Protein AF-A0A7I8BY74-F1 (afdb_monomer)

Radius of gyration: 11.59 Å; Cα contacts (8 Å, |Δi|>4): 147; chains: 1; bounding box: 26×23×29 Å

Mean predicted aligned error: 6.46 Å

Secondary structure (DSSP, 8-state):
-EEEEETTEEEEEEEETTTEEEEEEEEEEEE-SS-EEBTTT--EE-TT-EEEEE--SSSPPTTTT-BEEGGG---

Organism: NCBI:txid3014751

Structure (mmCIF, N/CA/C/O backbone):
data_AF-A0A7I8BY74-F1
#
_entry.id   AF-A0A7I8BY74-F1
#
loop_
_atom_site.group_PDB
_atom_site.id
_atom_site.type_symbol
_atom_site.label_atom_id
_atom_site.label_alt_id
_atom_site.label_comp_id
_atom_site.label_asym_id
_atom_site.label_entity_id
_atom_site.label_seq_id
_atom_site.pdbx_PDB_ins_code
_atom_site.Cartn_x
_atom_site.Cartn_y
_atom_site.Cartn_z
_atom_site.occupancy
_atom_site.B_iso_or_equiv
_atom_site.auth_seq_id
_atom_site.auth_comp_id
_atom_site.auth_asym_id
_atom_site.auth_atom_id
_atom_site.pdbx_PDB_model_num
ATOM 1 N N . MET A 1 1 ? 8.601 -9.926 0.035 1.00 64.38 1 MET A N 1
ATOM 2 C CA . MET A 1 1 ? 9.206 -9.535 1.320 1.00 64.38 1 MET A CA 1
ATOM 3 C C . MET A 1 1 ? 8.561 -8.246 1.798 1.00 64.38 1 MET A C 1
ATOM 5 O O . MET A 1 1 ? 8.435 -7.307 1.013 1.00 64.38 1 MET A O 1
ATOM 9 N N . LEU A 1 2 ? 8.103 -8.245 3.047 1.00 71.19 2 LEU A N 1
ATOM 10 C CA . LEU A 1 2 ? 7.474 -7.111 3.713 1.00 71.19 2 LEU A CA 1
ATOM 11 C C . LEU A 1 2 ? 8.297 -6.791 4.957 1.00 71.19 2 LEU A C 1
ATOM 13 O O . LEU A 1 2 ? 8.550 -7.697 5.741 1.00 71.19 2 LEU A O 1
ATOM 17 N N . ASP A 1 3 ? 8.716 -5.544 5.116 1.00 74.31 3 ASP A N 1
ATOM 18 C CA . ASP A 1 3 ? 9.432 -5.074 6.304 1.00 74.31 3 ASP A CA 1
ATOM 19 C C . ASP A 1 3 ? 8.707 -3.842 6.861 1.00 74.31 3 ASP A C 1
ATOM 21 O O . ASP A 1 3 ? 8.239 -2.997 6.095 1.00 74.31 3 ASP A O 1
ATOM 25 N N . LYS A 1 4 ? 8.539 -3.740 8.180 1.00 72.56 4 LYS A N 1
ATOM 26 C CA . LYS A 1 4 ? 7.788 -2.659 8.842 1.00 72.56 4 LYS A CA 1
ATOM 27 C C . LYS A 1 4 ? 8.729 -1.931 9.788 1.00 72.56 4 LYS A C 1
ATOM 29 O O . LYS A 1 4 ? 8.679 -2.145 10.996 1.00 72.56 4 LYS A O 1
ATOM 34 N N . PRO A 1 5 ? 9.575 -1.036 9.255 1.00 64.25 5 PRO A N 1
ATOM 35 C CA . PRO A 1 5 ? 10.559 -0.345 10.077 1.00 64.25 5 PRO A CA 1
ATOM 36 C C . PRO A 1 5 ? 9.904 0.583 11.110 1.00 64.25 5 PRO A C 1
ATOM 38 O O . PRO A 1 5 ? 10.518 0.908 12.120 1.00 64.25 5 PRO A O 1
ATOM 41 N N . THR A 1 6 ? 8.654 1.014 10.884 1.00 69.69 6 THR A N 1
ATOM 42 C CA . THR A 1 6 ? 7.855 1.757 11.871 1.00 69.69 6 THR A CA 1
ATOM 43 C C . THR A 1 6 ? 6.371 1.415 11.740 1.00 69.69 6 THR A C 1
ATOM 45 O O . THR A 1 6 ? 5.922 0.953 10.692 1.00 69.69 6 THR A O 1
ATOM 48 N N . ALA A 1 7 ? 5.556 1.745 12.748 1.00 73.44 7 ALA A N 1
ATOM 49 C CA . ALA A 1 7 ? 4.098 1.606 12.657 1.00 73.44 7 ALA A CA 1
ATOM 50 C C . ALA A 1 7 ? 3.485 2.350 11.447 1.00 73.44 7 ALA A C 1
ATOM 52 O O . ALA A 1 7 ? 2.431 1.958 10.946 1.00 73.44 7 ALA A O 1
ATOM 53 N N . GLN A 1 8 ? 4.153 3.396 10.944 1.00 79.94 8 GLN A N 1
ATOM 54 C CA . GLN A 1 8 ? 3.643 4.279 9.892 1.00 79.94 8 GLN A CA 1
ATOM 55 C C . GLN A 1 8 ? 4.221 4.006 8.499 1.00 79.94 8 GLN A C 1
ATOM 57 O O . GLN A 1 8 ? 3.719 4.552 7.511 1.00 79.94 8 GLN A O 1
ATOM 62 N N . THR A 1 9 ? 5.259 3.178 8.394 1.00 82.62 9 THR A N 1
ATOM 63 C CA . THR A 1 9 ? 5.963 2.916 7.135 1.00 82.62 9 THR A CA 1
ATOM 64 C C . THR A 1 9 ? 6.167 1.435 6.913 1.00 82.62 9 THR A C 1
ATOM 66 O O . THR A 1 9 ? 6.584 0.719 7.817 1.00 82.62 9 THR A O 1
ATOM 69 N N . LEU A 1 10 ? 5.952 1.014 5.677 1.00 85.12 10 LEU A N 1
ATOM 70 C CA . LEU A 1 10 ? 6.069 -0.365 5.245 1.00 85.12 10 LEU A CA 1
ATOM 71 C C . LEU A 1 10 ? 6.976 -0.413 4.019 1.00 85.12 10 LEU A C 1
ATOM 73 O O . LEU A 1 10 ? 6.740 0.303 3.052 1.00 85.12 10 LEU A O 1
ATOM 77 N N . THR A 1 11 ? 8.013 -1.230 4.042 1.00 84.81 11 THR A N 1
ATOM 78 C CA . THR A 1 11 ? 8.848 -1.500 2.878 1.00 84.81 11 THR A CA 1
ATOM 79 C C . THR A 1 11 ? 8.315 -2.748 2.190 1.00 84.81 11 THR A C 1
ATOM 81 O O . THR A 1 11 ? 8.345 -3.846 2.742 1.00 84.81 11 THR A O 1
ATOM 84 N N . VAL A 1 12 ? 7.798 -2.578 0.976 1.00 83.56 12 VAL A N 1
ATOM 85 C CA . VAL A 1 12 ? 7.206 -3.650 0.172 1.00 83.56 12 VAL A CA 1
ATOM 86 C C . VAL A 1 12 ? 8.144 -3.955 -0.983 1.00 83.56 12 VAL A C 1
ATOM 88 O O . VAL A 1 12 ? 8.433 -3.070 -1.788 1.00 83.56 12 VAL A O 1
ATOM 91 N N . SER A 1 13 ? 8.595 -5.203 -1.109 1.00 81.62 13 SER A N 1
ATOM 92 C CA . SER A 1 13 ? 9.212 -5.652 -2.358 1.00 81.62 13 SER A CA 1
ATOM 93 C C . SER A 1 13 ? 8.107 -5.873 -3.395 1.00 81.62 13 SER A C 1
ATOM 95 O O . SER A 1 13 ? 7.334 -6.826 -3.267 1.00 81.62 13 SER A O 1
ATOM 97 N N . TRP A 1 14 ? 8.004 -5.008 -4.399 1.00 76.62 14 TRP A N 1
ATOM 98 C CA . TRP A 1 14 ? 6.971 -5.115 -5.428 1.00 76.62 14 TRP A CA 1
ATOM 99 C C . TRP A 1 14 ? 7.567 -5.642 -6.732 1.00 76.62 14 TRP A C 1
ATOM 101 O O . TRP A 1 14 ? 8.437 -5.015 -7.341 1.00 76.62 14 TRP A O 1
ATOM 111 N N . CYS A 1 15 ? 7.074 -6.797 -7.167 1.00 70.06 15 CYS A N 1
ATOM 112 C CA . CYS A 1 15 ? 7.361 -7.356 -8.478 1.00 70.06 15 CYS A CA 1
ATOM 113 C C . CYS A 1 15 ? 6.043 -7.471 -9.235 1.00 70.06 15 CYS A C 1
ATOM 115 O O . CYS A 1 15 ? 5.147 -8.193 -8.807 1.00 70.06 15 CYS A O 1
ATOM 117 N N . ASP A 1 16 ? 5.922 -6.730 -10.333 1.00 67.19 16 ASP A N 1
ATOM 118 C CA . ASP A 1 16 ? 4.797 -6.852 -11.248 1.00 67.19 16 ASP A CA 1
ATOM 119 C C . ASP A 1 16 ? 5.321 -7.346 -12.594 1.00 67.19 16 ASP A C 1
ATOM 121 O O . ASP A 1 16 ? 6.208 -6.736 -13.193 1.00 67.19 16 ASP A O 1
ATOM 125 N N . ALA A 1 17 ? 4.780 -8.464 -13.076 1.00 55.81 17 ALA A N 1
ATOM 126 C CA . ALA A 1 17 ? 5.216 -9.072 -14.332 1.00 55.81 17 ALA A CA 1
ATOM 127 C C . ALA A 1 17 ? 4.903 -8.203 -15.566 1.00 55.81 17 ALA A C 1
ATOM 129 O O . ALA A 1 17 ? 5.475 -8.422 -16.631 1.00 55.81 17 ALA A O 1
ATOM 130 N N . ARG A 1 18 ? 4.004 -7.217 -15.441 1.00 59.00 18 ARG A N 1
ATOM 131 C CA . ARG A 1 18 ? 3.538 -6.350 -16.529 1.00 59.00 18 ARG A CA 1
ATOM 132 C C . ARG A 1 18 ? 4.238 -4.991 -16.538 1.00 59.00 18 ARG A C 1
ATOM 134 O O . ARG A 1 18 ? 4.336 -4.381 -17.598 1.00 59.00 18 ARG A O 1
ATOM 141 N N . THR A 1 19 ? 4.706 -4.501 -15.393 1.00 57.69 19 THR A N 1
ATOM 142 C CA . THR A 1 19 ? 5.350 -3.180 -15.279 1.00 57.69 19 THR A CA 1
ATOM 143 C C . THR A 1 19 ? 6.784 -3.207 -14.738 1.00 57.69 19 THR A C 1
ATOM 145 O O . THR A 1 19 ? 7.425 -2.158 -14.676 1.00 57.69 19 THR A O 1
ATOM 148 N N . GLY A 1 20 ? 7.322 -4.394 -14.443 1.00 56.31 20 GLY A N 1
ATOM 149 C CA . GLY A 1 20 ? 8.716 -4.622 -14.065 1.00 56.31 20 GLY A CA 1
ATOM 150 C C . GLY A 1 20 ? 8.941 -4.771 -12.556 1.00 56.31 20 GLY A C 1
ATOM 151 O O . GLY A 1 20 ? 8.060 -4.548 -11.723 1.00 56.31 20 GLY A O 1
ATOM 152 N N . HIS A 1 21 ? 10.162 -5.168 -12.187 1.00 62.31 21 HIS A N 1
ATOM 153 C CA . HIS A 1 21 ? 10.614 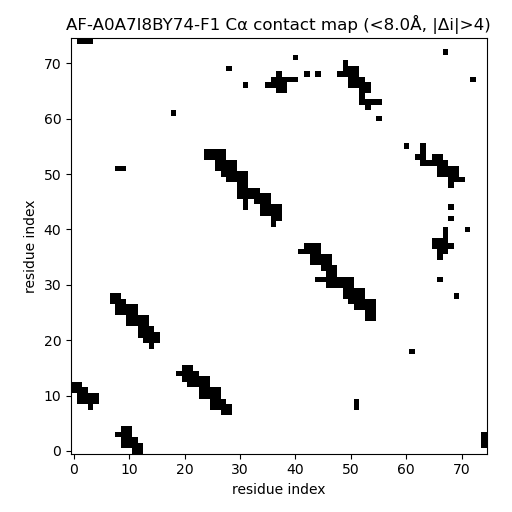-5.186 -10.795 1.00 62.31 21 HIS A CA 1
ATOM 154 C C . HIS A 1 21 ? 10.767 -3.744 -10.292 1.00 62.31 21 HIS A C 1
ATOM 156 O O . HIS A 1 21 ? 11.705 -3.050 -10.676 1.00 62.31 21 HIS A O 1
ATOM 162 N N . TYR A 1 22 ? 9.890 -3.301 -9.389 1.00 65.88 22 TYR A N 1
ATOM 163 C CA . TYR A 1 22 ? 10.048 -2.002 -8.720 1.00 65.88 22 TYR A CA 1
ATOM 164 C C . TYR A 1 22 ? 11.024 -2.064 -7.538 1.00 65.88 22 TYR A C 1
ATOM 166 O O . TYR A 1 22 ? 11.342 -1.032 -6.950 1.00 65.88 22 TYR A O 1
ATOM 174 N N . GLY A 1 23 ? 11.497 -3.261 -7.175 1.00 74.38 23 GLY A N 1
ATOM 175 C CA . GLY A 1 23 ? 12.386 -3.460 -6.035 1.00 74.38 23 GLY A CA 1
ATOM 176 C C . GLY A 1 23 ? 11.675 -3.170 -4.714 1.00 74.38 23 GLY A C 1
ATOM 177 O O . GLY A 1 23 ? 10.509 -3.529 -4.539 1.00 74.38 23 GLY A O 1
ATOM 178 N N . TYR A 1 24 ? 12.382 -2.538 -3.778 1.00 79.00 24 TYR A N 1
ATOM 179 C CA . TYR A 1 24 ? 11.847 -2.151 -2.474 1.00 79.00 24 TYR A CA 1
ATOM 180 C C . TYR A 1 24 ? 11.208 -0.765 -2.545 1.00 79.00 24 TYR A C 1
ATOM 182 O O . TYR A 1 24 ? 11.881 0.232 -2.801 1.00 79.00 24 TYR A O 1
ATOM 190 N N . GLN A 1 25 ? 9.908 -0.692 -2.283 1.00 82.06 25 GLN A N 1
ATOM 191 C CA . GLN A 1 25 ? 9.165 0.559 -2.217 1.00 82.06 25 GLN A CA 1
ATOM 19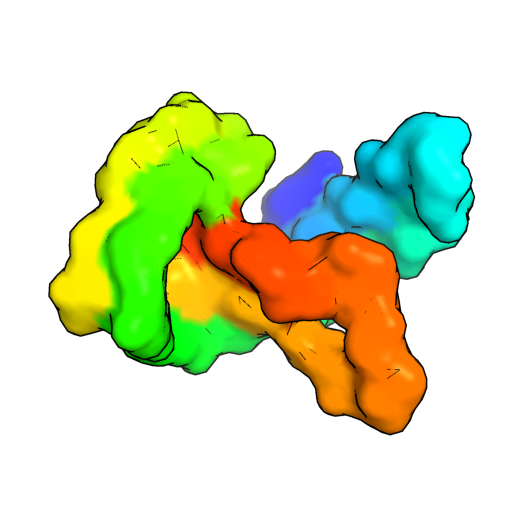2 C C . GLN A 1 25 ? 8.783 0.885 -0.781 1.00 82.06 25 GLN A C 1
ATOM 194 O O . GLN A 1 25 ? 8.326 0.020 -0.039 1.00 82.06 25 GLN A O 1
ATOM 199 N N . THR A 1 26 ? 8.878 2.160 -0.412 1.00 85.44 26 THR A N 1
ATOM 200 C CA . THR A 1 26 ? 8.339 2.651 0.856 1.00 85.44 26 THR A CA 1
ATOM 201 C C . THR A 1 26 ? 6.873 3.030 0.694 1.00 85.44 26 THR A C 1
ATOM 203 O O . THR A 1 26 ? 6.504 3.873 -0.124 1.00 85.44 26 THR A O 1
ATOM 206 N N . TRP A 1 27 ? 6.038 2.433 1.524 1.00 89.94 27 TRP A N 1
ATOM 207 C CA . TRP A 1 27 ? 4.615 2.681 1.641 1.00 89.94 27 TRP A CA 1
ATOM 208 C C . TRP A 1 27 ? 4.341 3.369 2.974 1.00 89.94 27 TRP A C 1
ATOM 210 O O . TRP A 1 27 ? 5.038 3.137 3.964 1.00 89.94 27 TRP A O 1
ATOM 220 N N . ARG A 1 28 ? 3.342 4.246 3.007 1.00 89.38 28 ARG A N 1
ATOM 221 C CA . ARG A 1 28 ? 2.971 5.020 4.198 1.00 89.38 28 ARG A CA 1
ATOM 222 C C . ARG A 1 28 ? 1.527 4.779 4.579 1.00 89.38 28 ARG A C 1
ATOM 224 O O . ARG A 1 28 ? 0.688 4.600 3.698 1.00 89.38 28 ARG A O 1
ATOM 231 N N . VAL A 1 29 ? 1.258 4.828 5.881 1.00 90.06 29 VAL A N 1
ATOM 232 C CA . VAL A 1 29 ? -0.109 4.829 6.404 1.00 90.06 29 VAL A CA 1
ATOM 233 C C . VAL A 1 29 ? -0.873 6.029 5.853 1.00 90.06 29 VAL A C 1
ATOM 235 O O . VAL A 1 29 ? -0.383 7.158 5.844 1.00 90.06 29 VAL A O 1
ATOM 238 N N . ASN A 1 30 ? -2.085 5.765 5.394 1.00 90.25 30 ASN A N 1
ATOM 239 C CA . ASN A 1 30 ? -3.053 6.735 4.927 1.00 90.25 30 ASN A CA 1
ATOM 240 C C . ASN A 1 30 ? -4.469 6.221 5.226 1.00 90.25 30 ASN A C 1
ATOM 242 O O . ASN A 1 30 ? -4.664 5.060 5.588 1.00 90.25 30 ASN A O 1
ATOM 246 N N . ILE A 1 31 ? -5.462 7.085 5.052 1.00 91.12 31 ILE A N 1
ATOM 247 C CA . ILE A 1 31 ? -6.871 6.700 5.105 1.00 91.12 31 ILE A CA 1
ATOM 248 C C . ILE A 1 31 ? -7.355 6.414 3.686 1.00 91.12 31 ILE A C 1
ATOM 250 O O . ILE A 1 31 ? -7.189 7.240 2.781 1.00 91.12 31 ILE A O 1
ATOM 254 N N . ALA A 1 32 ? -7.965 5.247 3.488 1.00 91.44 32 ALA A N 1
ATOM 255 C CA . ALA A 1 32 ? -8.520 4.841 2.208 1.00 91.44 32 ALA A CA 1
ATOM 256 C C . ALA A 1 32 ? -9.597 5.840 1.765 1.00 91.44 32 ALA A C 1
ATOM 258 O O . ALA A 1 32 ? -10.655 5.962 2.377 1.00 91.44 32 ALA A O 1
ATOM 259 N N . ARG A 1 33 ? -9.335 6.572 0.678 1.00 89.38 33 ARG A N 1
ATOM 260 C CA . ARG A 1 33 ? -10.292 7.543 0.114 1.00 89.38 33 ARG A CA 1
ATOM 261 C C . ARG A 1 33 ? -11.428 6.883 -0.664 1.00 89.38 33 ARG A C 1
ATOM 263 O O . ARG A 1 33 ? -12.443 7.517 -0.918 1.00 89.38 33 ARG A O 1
ATOM 270 N N . ARG A 1 34 ? -11.241 5.626 -1.059 1.00 89.69 34 ARG A N 1
ATOM 271 C CA . ARG A 1 34 ? -12.203 4.817 -1.804 1.00 89.69 34 ARG A CA 1
ATOM 272 C C . ARG A 1 34 ? -12.131 3.376 -1.329 1.00 89.69 34 ARG A C 1
ATOM 274 O O . ARG A 1 34 ? -11.091 2.958 -0.822 1.00 89.69 34 ARG A O 1
ATOM 281 N N . ALA A 1 35 ? -13.213 2.636 -1.545 1.00 91.38 35 ALA A N 1
ATOM 282 C CA . ALA A 1 35 ? -13.192 1.195 -1.372 1.00 91.38 35 ALA A CA 1
ATOM 283 C C . ALA A 1 35 ? -12.211 0.547 -2.365 1.00 91.38 35 ALA A C 1
ATOM 285 O O . ALA A 1 35 ? -11.987 1.056 -3.469 1.00 91.38 35 ALA A O 1
ATOM 286 N N . GLY A 1 36 ? -11.620 -0.570 -1.962 1.00 90.38 36 GLY A N 1
ATOM 287 C CA . GLY A 1 36 ? -10.628 -1.290 -2.749 1.00 90.38 36 GLY A CA 1
ATOM 288 C C . GLY A 1 36 ? -10.400 -2.697 -2.219 1.00 90.38 36 GLY A C 1
ATOM 289 O O . GLY A 1 36 ? -11.177 -3.207 -1.414 1.00 90.38 36 GLY A O 1
ATOM 290 N N . GLN A 1 37 ? -9.321 -3.328 -2.663 1.00 92.06 37 GLN A N 1
ATOM 291 C CA . GLN A 1 37 ? -8.870 -4.605 -2.121 1.00 92.06 37 GLN A CA 1
ATOM 292 C C . GLN A 1 37 ? -7.442 -4.480 -1.615 1.00 92.06 37 GLN A C 1
ATOM 294 O O . GLN A 1 37 ? -6.615 -3.771 -2.191 1.00 92.06 37 GLN A O 1
ATOM 299 N N . CYS A 1 38 ? -7.172 -5.189 -0.527 1.00 90.19 38 CYS A N 1
ATOM 300 C CA . CYS A 1 38 ? -5.841 -5.366 0.002 1.00 90.19 38 CYS A CA 1
ATOM 301 C C . CYS A 1 38 ? -5.040 -6.208 -0.983 1.00 90.19 38 CYS A C 1
ATOM 303 O O . CYS A 1 38 ? -5.330 -7.384 -1.171 1.00 90.19 38 CYS A O 1
ATOM 305 N N . VAL A 1 39 ? -4.000 -5.637 -1.576 1.00 87.88 39 VAL A N 1
ATOM 306 C CA . VAL A 1 39 ? -3.155 -6.365 -2.535 1.00 87.88 39 VAL A CA 1
ATOM 307 C C . VAL A 1 39 ? -2.328 -7.477 -1.884 1.00 87.88 39 VAL A C 1
ATOM 309 O O . VAL A 1 39 ? -1.820 -8.340 -2.586 1.00 87.88 39 VAL A O 1
ATOM 312 N N . LEU A 1 40 ? -2.206 -7.473 -0.551 1.00 82.75 40 LEU A N 1
ATOM 313 C CA . LEU A 1 40 ? -1.504 -8.513 0.203 1.00 82.75 40 LEU A CA 1
ATOM 314 C C . LEU A 1 40 ? -2.414 -9.702 0.550 1.00 82.75 40 LEU A C 1
ATOM 316 O O . LEU A 1 40 ? -1.989 -10.846 0.454 1.00 82.75 40 LEU A O 1
ATOM 320 N N . THR A 1 41 ? -3.655 -9.437 0.971 1.00 82.50 41 THR A N 1
ATOM 321 C CA . THR A 1 41 ? -4.564 -10.466 1.515 1.00 82.50 41 THR A CA 1
ATOM 322 C C . THR A 1 41 ? -5.808 -10.715 0.664 1.00 82.50 41 THR A C 1
ATOM 324 O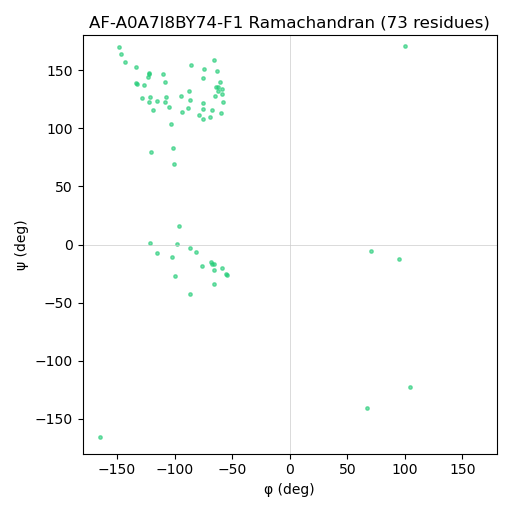 O . THR A 1 41 ? -6.597 -11.595 0.987 1.00 82.50 41 THR A O 1
ATOM 327 N N . GLY A 1 42 ? -6.055 -9.913 -0.373 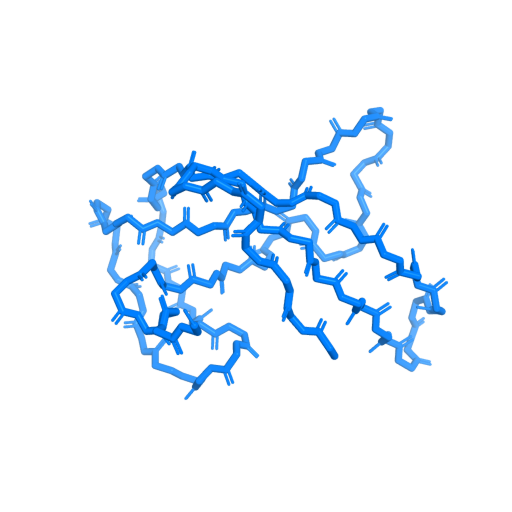1.00 86.69 42 GLY A N 1
ATOM 328 C CA . GLY A 1 42 ? -7.293 -9.922 -1.162 1.00 86.69 42 GLY A CA 1
ATOM 329 C C . GLY A 1 42 ? -8.526 -9.380 -0.425 1.00 86.69 42 GLY A C 1
ATOM 330 O O . GLY A 1 42 ? -9.587 -9.224 -1.026 1.00 86.69 42 GLY A O 1
ATOM 331 N N . ARG A 1 43 ? -8.413 -9.063 0.873 1.00 90.38 43 ARG A N 1
ATOM 332 C CA . ARG A 1 43 ? -9.526 -8.572 1.697 1.00 90.38 43 ARG A CA 1
ATOM 333 C C . ARG A 1 43 ? -10.080 -7.255 1.149 1.00 90.38 43 ARG A C 1
ATOM 335 O O . ARG A 1 43 ? -9.317 -6.360 0.792 1.00 90.38 43 ARG A O 1
ATOM 342 N N . SER A 1 44 ? -11.400 -7.099 1.165 1.00 91.31 44 SER A N 1
ATOM 343 C CA . SER A 1 44 ? -12.061 -5.826 0.871 1.00 91.31 44 SER A CA 1
ATOM 344 C C . SER A 1 44 ? -11.668 -4.741 1.876 1.00 91.31 44 SER A C 1
ATOM 346 O O . SER A 1 44 ? -11.730 -4.957 3.087 1.00 91.31 44 SER A O 1
ATOM 348 N N . ILE A 1 45 ? -11.313 -3.572 1.357 1.00 93.31 45 ILE A N 1
ATOM 349 C CA . ILE A 1 45 ? -11.004 -2.355 2.104 1.00 93.31 45 ILE A CA 1
ATOM 350 C C . ILE A 1 45 ? -12.165 -1.387 1.903 1.00 93.31 45 ILE A C 1
ATOM 352 O O . ILE A 1 45 ? -12.518 -1.079 0.761 1.00 93.31 45 ILE A O 1
ATOM 356 N N . ALA A 1 46 ? -12.738 -0.882 2.990 1.00 92.81 46 ALA A N 1
ATOM 357 C CA . ALA A 1 46 ? -13.735 0.181 2.935 1.00 92.81 46 ALA A CA 1
ATOM 358 C C . ALA A 1 46 ? -13.080 1.574 2.904 1.00 92.81 46 ALA A C 1
ATOM 360 O O . ALA A 1 46 ? -11.967 1.781 3.390 1.00 92.81 46 ALA A O 1
ATOM 361 N N . ALA A 1 47 ? -13.789 2.561 2.348 1.00 92.00 47 ALA A N 1
ATOM 362 C CA . ALA A 1 47 ? -13.376 3.955 2.488 1.00 92.00 47 ALA A CA 1
ATOM 363 C C . ALA A 1 47 ? -13.393 4.349 3.977 1.00 92.00 47 ALA A C 1
ATOM 365 O O . ALA A 1 47 ? -14.339 4.025 4.692 1.00 92.00 47 ALA A O 1
ATOM 366 N N . GLY A 1 48 ? -12.351 5.035 4.440 1.00 91.38 48 GLY A N 1
ATOM 367 C CA . GLY A 1 48 ? -12.155 5.366 5.853 1.00 91.38 48 GLY A CA 1
ATOM 368 C C . GLY A 1 48 ? -11.266 4.383 6.622 1.00 91.38 48 GLY A C 1
ATOM 369 O O . GLY A 1 48 ? -10.809 4.733 7.706 1.00 91.38 48 GLY A O 1
ATOM 370 N N . GLU A 1 49 ? -10.955 3.203 6.074 1.00 90.69 49 GLU A N 1
ATOM 371 C CA . GLU A 1 49 ? -10.020 2.278 6.723 1.00 90.69 49 GLU A CA 1
ATOM 372 C C . GLU A 1 49 ? -8.561 2.734 6.602 1.00 90.69 49 GLU A C 1
ATOM 374 O O . GLU A 1 49 ? -8.147 3.377 5.631 1.00 90.69 49 GLU A O 1
ATOM 379 N N . THR A 1 50 ? -7.762 2.355 7.598 1.00 91.75 50 THR A N 1
ATOM 380 C CA . THR A 1 50 ? -6.321 2.605 7.622 1.00 91.75 50 THR A CA 1
ATOM 381 C C . THR A 1 50 ? -5.607 1.645 6.675 1.00 91.75 50 THR A C 1
ATOM 383 O O . THR A 1 50 ? -5.675 0.422 6.827 1.00 91.75 50 THR A O 1
ATOM 386 N N . VAL A 1 51 ? -4.879 2.200 5.711 1.00 92.62 51 VAL A N 1
ATOM 387 C CA . VAL A 1 51 ? -4.168 1.448 4.675 1.00 92.62 51 VAL A CA 1
ATOM 388 C C . VAL A 1 51 ? -2.744 1.953 4.505 1.00 92.62 51 VAL A C 1
ATOM 390 O O . VAL A 1 51 ? -2.461 3.124 4.726 1.00 92.62 51 VAL A O 1
ATOM 393 N N . TYR A 1 52 ? -1.840 1.092 4.060 1.00 90.44 52 TYR A N 1
ATOM 394 C CA . TYR A 1 52 ? -0.567 1.502 3.490 1.00 90.44 52 TYR A CA 1
ATOM 395 C C . TYR A 1 5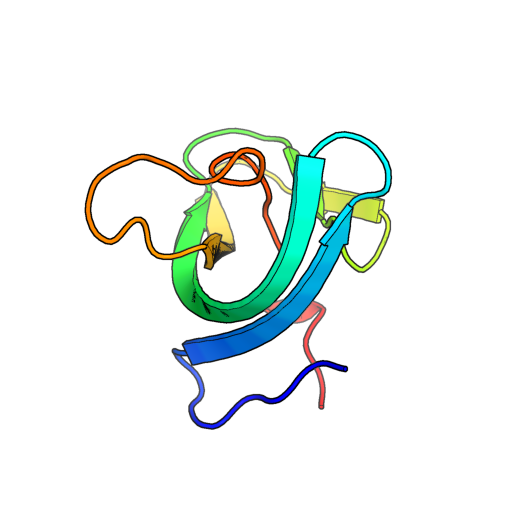2 ? -0.749 1.753 1.991 1.00 90.44 52 TYR A C 1
ATOM 397 O O . TYR A 1 52 ? -1.304 0.905 1.287 1.00 90.44 52 TYR A O 1
ATOM 405 N N . CYS A 1 53 ? -0.241 2.888 1.508 1.00 89.12 53 CYS A N 1
ATOM 406 C CA . CYS A 1 53 ? -0.196 3.243 0.087 1.00 89.12 53 CYS A CA 1
ATOM 407 C C . CYS A 1 53 ? 1.253 3.512 -0.355 1.00 89.12 53 CYS A C 1
ATOM 409 O O . CYS A 1 53 ? 2.028 4.064 0.440 1.00 89.12 53 CYS A O 1
ATOM 411 N N . PRO A 1 54 ? 1.631 3.191 -1.606 1.00 87.56 54 PRO A N 1
ATOM 412 C CA . PRO A 1 54 ? 2.971 3.460 -2.105 1.00 87.56 54 PRO A CA 1
ATOM 413 C C . PRO A 1 54 ? 3.234 4.964 -2.139 1.00 87.56 54 PRO A C 1
ATOM 415 O O . PRO A 1 54 ? 2.401 5.756 -2.587 1.00 87.56 54 PRO A O 1
ATOM 418 N N . ARG A 1 55 ? 4.413 5.377 -1.672 1.00 83.06 55 ARG A N 1
ATOM 419 C CA . ARG A 1 55 ? 4.820 6.778 -1.755 1.00 83.06 55 ARG A CA 1
ATOM 420 C C . ARG A 1 55 ? 5.224 7.102 -3.194 1.00 83.06 55 ARG A C 1
ATOM 422 O O . ARG A 1 55 ? 6.210 6.571 -3.694 1.00 83.06 55 ARG A O 1
ATOM 429 N N . ALA A 1 56 ? 4.499 8.010 -3.842 1.00 70.12 56 ALA A N 1
ATOM 430 C CA . ALA A 1 56 ? 4.915 8.567 -5.125 1.00 70.12 56 ALA A CA 1
ATOM 431 C C . ALA A 1 56 ? 5.992 9.644 -4.894 1.00 70.12 56 ALA A C 1
ATOM 433 O O . ALA A 1 56 ? 5.704 10.703 -4.339 1.00 70.12 56 ALA A O 1
ATOM 434 N N . ASN A 1 57 ? 7.233 9.377 -5.303 1.00 66.81 57 ASN A N 1
ATOM 435 C CA . ASN A 1 57 ? 8.310 10.373 -5.335 1.00 66.81 57 ASN A CA 1
ATOM 436 C C . ASN A 1 57 ? 8.476 10.891 -6.775 1.00 66.81 57 ASN A C 1
ATOM 438 O O . ASN A 1 57 ? 9.455 10.570 -7.442 1.00 66.81 57 ASN A O 1
ATOM 442 N N . GLY A 1 58 ? 7.492 11.646 -7.271 1.00 70.88 58 GLY A N 1
ATOM 443 C CA . GLY A 1 58 ? 7.451 12.114 -8.661 1.00 70.88 58 GLY A CA 1
ATOM 444 C C . GLY A 1 58 ? 6.441 11.325 -9.491 1.00 70.88 58 GLY A C 1
ATOM 445 O O . GLY A 1 58 ? 5.263 11.293 -9.135 1.00 70.88 58 GLY A O 1
ATOM 446 N N . THR A 1 59 ? 6.883 10.696 -10.585 1.00 68.50 59 THR A N 1
ATOM 447 C CA . THR A 1 59 ? 6.010 9.886 -11.449 1.00 68.50 59 THR A CA 1
ATOM 448 C C . THR A 1 59 ? 5.355 8.765 -10.636 1.00 68.50 59 THR A C 1
ATOM 450 O O . THR A 1 59 ? 6.073 7.968 -10.021 1.00 68.50 59 THR A O 1
ATOM 453 N N . PRO A 1 60 ? 4.011 8.678 -10.605 1.00 66.06 60 PRO A N 1
ATOM 454 C CA . PRO A 1 60 ? 3.327 7.625 -9.874 1.00 66.06 60 PRO A CA 1
ATOM 455 C C . PRO A 1 60 ? 3.760 6.259 -10.414 1.00 66.06 60 PRO A C 1
ATOM 457 O O . PRO A 1 60 ? 3.713 6.048 -11.630 1.00 66.06 60 PRO A O 1
ATOM 460 N N . PRO A 1 61 ? 4.178 5.318 -9.553 1.00 71.19 61 PRO A N 1
ATOM 461 C CA . PRO A 1 61 ? 4.457 3.970 -10.016 1.00 71.19 61 PRO A CA 1
ATOM 462 C C . PRO A 1 61 ? 3.152 3.318 -10.502 1.00 71.19 61 PRO A C 1
ATOM 464 O O . PRO A 1 61 ? 2.057 3.725 -10.110 1.00 71.19 61 PRO A O 1
ATOM 467 N N . GLY A 1 62 ? 3.240 2.282 -11.340 1.00 73.50 62 GLY A N 1
ATOM 468 C CA . GLY A 1 62 ? 2.052 1.614 -11.895 1.00 73.50 62 GLY A CA 1
ATOM 469 C C . GLY A 1 62 ? 1.119 1.033 -10.823 1.00 73.50 62 GLY A C 1
ATOM 470 O O . GLY A 1 62 ? -0.071 0.850 -11.065 1.00 73.50 62 GLY A O 1
ATOM 471 N N . ASN A 1 63 ? 1.641 0.811 -9.616 1.00 79.12 63 ASN A N 1
ATOM 472 C CA . ASN A 1 63 ? 0.907 0.371 -8.437 1.00 79.12 63 ASN A CA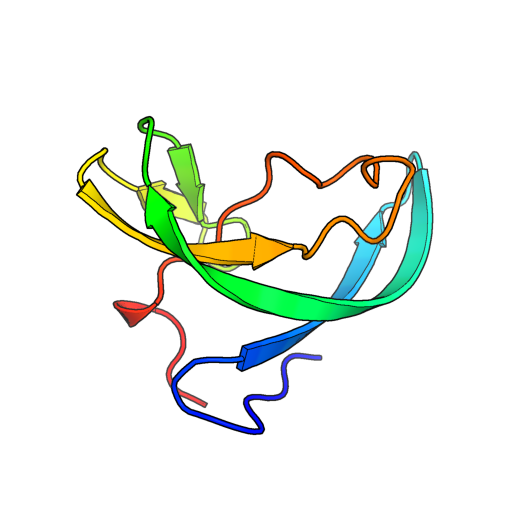 1
ATOM 473 C C . ASN A 1 63 ? 0.482 1.519 -7.497 1.00 79.12 63 ASN A C 1
ATO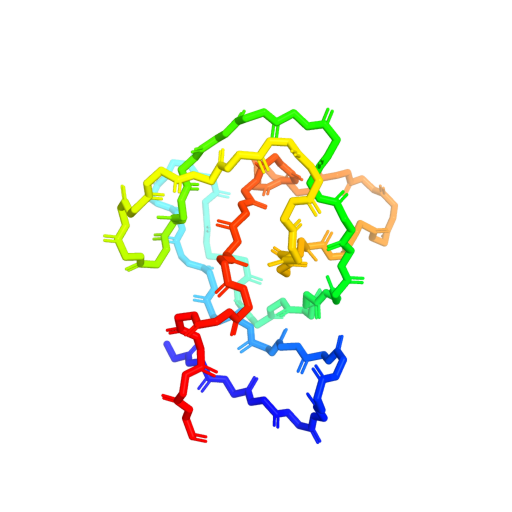M 475 O O . ASN A 1 63 ? 0.099 1.247 -6.367 1.00 79.12 63 ASN A O 1
ATOM 479 N N . ALA A 1 64 ? 0.489 2.789 -7.924 1.00 78.44 64 ALA A N 1
ATOM 480 C CA . ALA A 1 64 ? 0.071 3.938 -7.101 1.00 78.44 64 ALA A CA 1
ATOM 481 C C . ALA A 1 64 ? -1.351 3.803 -6.514 1.00 78.44 64 ALA A C 1
ATOM 483 O O . ALA A 1 64 ? -1.662 4.393 -5.482 1.00 78.44 64 ALA A O 1
ATOM 484 N N . GLY A 1 65 ? -2.218 3.027 -7.172 1.00 82.38 65 GLY A N 1
ATOM 485 C CA . GLY A 1 65 ? -3.572 2.728 -6.702 1.00 82.38 65 GLY A CA 1
ATOM 486 C C . GLY A 1 65 ? -3.684 1.530 -5.756 1.00 82.38 65 GLY A C 1
ATOM 487 O O . GLY A 1 65 ? -4.795 1.239 -5.315 1.00 82.38 65 GLY A O 1
ATOM 488 N N . ALA A 1 66 ? -2.585 0.826 -5.482 1.00 88.31 66 ALA A N 1
ATOM 489 C CA . ALA A 1 66 ? -2.564 -0.352 -4.630 1.00 88.31 66 ALA A CA 1
ATOM 490 C C . ALA A 1 66 ? -2.669 0.030 -3.147 1.00 88.31 66 ALA A C 1
ATOM 492 O O . ALA A 1 66 ? -2.130 1.045 -2.706 1.00 88.31 66 ALA A O 1
ATOM 493 N N . MET A 1 67 ? -3.378 -0.795 -2.379 1.00 91.31 67 MET A N 1
ATOM 494 C CA . MET A 1 67 ? -3.670 -0.558 -0.966 1.00 91.31 67 MET A CA 1
ATOM 495 C C . MET A 1 67 ? -3.399 -1.829 -0.169 1.00 91.31 67 MET A C 1
ATOM 497 O O . MET A 1 67 ? -3.746 -2.919 -0.617 1.00 91.31 67 MET A O 1
ATOM 501 N N . ILE A 1 68 ? -2.810 -1.699 1.018 1.00 90.62 68 ILE A N 1
ATOM 502 C CA . ILE A 1 68 ? -2.631 -2.808 1.968 1.00 90.62 68 ILE A CA 1
ATOM 503 C C . ILE A 1 68 ? -3.315 -2.422 3.276 1.00 90.62 68 ILE A C 1
ATOM 505 O O . ILE A 1 68 ? -2.983 -1.390 3.847 1.00 90.62 68 ILE A O 1
ATOM 509 N N . VAL A 1 69 ? -4.264 -3.221 3.767 1.00 89.81 69 VAL A N 1
ATOM 510 C CA . VAL A 1 69 ? -4.965 -2.923 5.0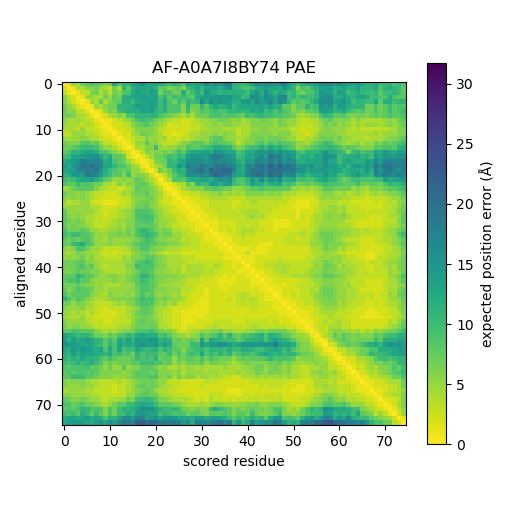29 1.00 89.81 69 VAL A CA 1
ATOM 511 C C . VAL A 1 69 ? -3.996 -2.983 6.208 1.00 89.81 69 VAL A C 1
ATOM 513 O O . VAL A 1 69 ? -3.293 -3.977 6.380 1.00 89.81 69 VAL A O 1
ATOM 516 N N . ALA A 1 70 ? -3.948 -1.931 7.029 1.00 85.69 70 ALA A N 1
ATOM 517 C CA . ALA A 1 70 ? -2.964 -1.845 8.108 1.00 85.69 70 ALA A CA 1
ATOM 518 C C . ALA A 1 70 ? -3.180 -2.916 9.186 1.00 85.69 70 ALA A C 1
ATOM 520 O O . ALA A 1 70 ? -2.214 -3.459 9.712 1.00 85.69 70 ALA A O 1
ATOM 521 N N . SER A 1 71 ? -4.438 -3.277 9.440 1.00 81.00 71 SER A N 1
ATOM 522 C CA . SER A 1 71 ? -4.841 -4.328 10.382 1.00 81.00 71 SER A CA 1
ATOM 523 C C . SER A 1 71 ? -4.445 -5.740 9.937 1.00 81.00 71 SER A C 1
ATOM 525 O O . SER A 1 71 ? -4.512 -6.664 10.734 1.00 81.00 71 SER A O 1
ATOM 527 N N 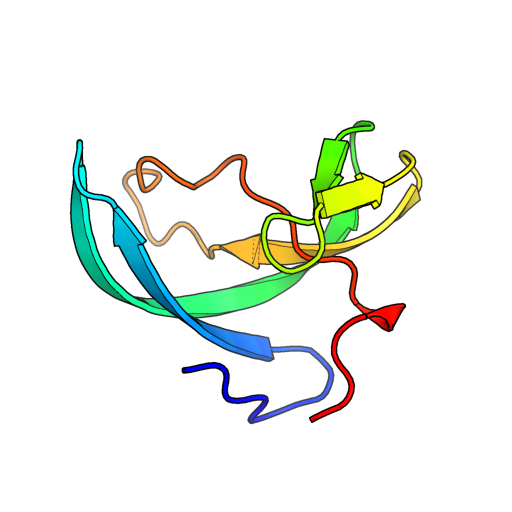. GLY A 1 72 ? -4.105 -5.929 8.658 1.00 68.81 72 GLY A N 1
ATOM 528 C CA . GLY A 1 72 ? -3.654 -7.212 8.107 1.00 68.81 72 GLY A CA 1
ATOM 529 C C . GLY A 1 72 ? -2.135 -7.328 8.013 1.00 68.81 72 GLY A C 1
ATOM 530 O O . GLY A 1 72 ? -1.639 -8.334 7.518 1.00 68.81 72 GLY A O 1
ATOM 531 N N . VAL A 1 73 ? -1.407 -6.293 8.440 1.00 70.25 73 VAL A N 1
ATOM 532 C CA . VAL A 1 73 ? 0.053 -6.287 8.517 1.00 70.25 73 VAL A CA 1
ATOM 533 C C . VAL A 1 73 ? 0.453 -6.510 9.971 1.00 70.25 73 VAL A C 1
ATOM 535 O O . VAL A 1 73 ? 0.727 -5.552 10.704 1.00 70.25 73 VAL A O 1
ATOM 538 N N . ASP A 1 74 ? 0.465 -7.781 10.353 1.00 61.25 74 ASP A N 1
ATOM 539 C CA . ASP A 1 74 ? 1.100 -8.288 11.566 1.00 61.25 74 ASP A CA 1
ATOM 540 C C . ASP A 1 74 ? 2.405 -8.954 11.109 1.00 61.25 74 ASP A C 1
ATOM 542 O O . ASP A 1 74 ? 2.373 -9.986 10.434 1.00 61.25 74 ASP A O 1
ATOM 546 N N . ILE A 1 75 ? 3.532 -8.276 11.321 1.00 55.97 75 ILE A N 1
ATOM 547 C CA . ILE A 1 75 ? 4.874 -8.805 11.050 1.00 55.97 75 ILE A CA 1
ATOM 548 C C . ILE A 1 75 ? 5.763 -8.603 12.263 1.00 55.97 75 ILE A C 1
ATOM 550 O O . ILE A 1 75 ? 5.552 -7.582 12.961 1.00 55.97 75 ILE A O 1
#

pLDDT: mean 79.88, std 11.06, range [55.81, 93.31]

Foldseek 3Di:
DWDDPDLFKIWDFDADPVQGGPGTFIWGKDFACAWDAAPVPRHTDHGRFIWTATDDPDPQRPCRVHTHGSVPDDD

InterPro domains:
  IPR021769 Protein of unknown function DUF3331 [PF11811] (8-74)

Nearest PDB structures (foldseek):
  4b6d-assembly3_C  TM=8.425E-01  e=1.258E+00  Homo sapiens
  3j6b-assembly1_I  TM=4.008E-01  e=7.483E-01  Saccharomyces cerevisiae
  7b9v-assembly1_D  TM=5.522E-01  e=7.986E+00  Saccharomyces cerevisiae
  2oqc-assembly1_A  TM=3.240E-01  e=1.412E+00  Bacillus subtilis
  8hdr-assembly1_A  TM=3.273E-01  e=3.170E+00  uncultured cyanophage

Sequence (75 aa):
MLDKPTAQTLTVSWCDARTGHYGYQTWRVNIARRAGQCVLTGRSIAAGETVYCPRANGTPPGNAGAMIVASGVDI

Solvent-accessible surface area (backbone atoms only — not comparable to full-atom values): 4485 Å² total; per-residue (Å²): 102,79,45,66,92,42,100,54,35,37,38,38,53,44,74,40,99,87,82,45,77,67,45,77,39,57,20,34,63,44,66,30,87,50,64,51,48,14,77,82,75,68,46,80,39,51,56,69,40,57,20,32,31,53,63,62,87,70,78,66,53,98,57,53,86,44,34,33,48,48,93,76,64,83,129